Protein AF-A0A0B2ULB2-F1 (afdb_monomer)

Solvent-accessible surface area (backbone atoms only — not comparable to full-atom values): 6015 Å² total; per-residue (Å²): 127,67,67,62,58,52,54,52,52,54,50,54,52,51,53,51,50,53,55,51,51,49,50,53,50,50,52,48,52,49,52,54,48,57,48,65,44,52,46,51,48,54,54,64,40,74,77,48,30,70,49,34,67,40,60,46,99,72,29,48,68,45,18,31,53,88,64,47,75,55,52,75,71,57,41,56,52,53,51,53,52,39,54,54,42,40,56,50,26,51,53,49,51,47,51,51,54,50,52,50,52,56,50,56,52,59,64,73,76,112

Mean predicted aligned error: 11.73 Å

Sequence (110 aa):
MISFLFVLFIGARHLSYLKEKERKLKEKKEKEAAKRIPPWEMFKRGEEATRYSKYDDKGIPTHSADGEEISKKQRKKLEKLYETQQRNYEQVHFEIFFASRISASKISIK

Structure (mmCIF, N/CA/C/O backbone):
data_AF-A0A0B2ULB2-F1
#
_entry.id   AF-A0A0B2ULB2-F1
#
loop_
_atom_site.group_PDB
_atom_site.id
_atom_site.type_symbol
_atom_site.label_atom_id
_atom_site.label_alt_id
_atom_site.label_comp_id
_atom_site.label_asym_id
_atom_site.label_entity_id
_atom_site.label_seq_id
_atom_site.pdbx_PDB_ins_code
_atom_site.Cartn_x
_atom_site.Cartn_y
_atom_site.Cartn_z
_atom_site.occupancy
_atom_site.B_iso_or_equiv
_atom_site.auth_seq_id
_atom_site.auth_comp_id
_atom_site.auth_asym_id
_atom_site.auth_atom_id
_atom_site.pdbx_PDB_model_num
ATOM 1 N N . MET A 1 1 ? 38.027 -29.590 -26.059 1.00 57.94 1 MET A N 1
ATOM 2 C CA . MET A 1 1 ? 36.763 -29.869 -25.330 1.00 57.94 1 MET A CA 1
ATOM 3 C C . MET A 1 1 ? 36.326 -28.757 -24.362 1.00 57.94 1 MET A C 1
ATOM 5 O O . MET A 1 1 ? 35.182 -28.777 -23.935 1.00 57.94 1 MET A O 1
ATOM 9 N N . ILE A 1 2 ? 37.160 -27.748 -24.065 1.00 55.72 2 ILE A N 1
ATOM 10 C CA . ILE A 1 2 ? 36.829 -26.659 -23.117 1.00 55.72 2 ILE A CA 1
ATOM 11 C C . ILE A 1 2 ? 35.852 -25.615 -23.712 1.00 55.72 2 ILE A C 1
ATOM 13 O O . ILE A 1 2 ? 35.047 -25.037 -22.984 1.00 55.72 2 ILE A O 1
ATOM 17 N N . SER A 1 3 ? 35.835 -25.418 -25.038 1.00 60.19 3 SER A N 1
ATOM 18 C CA . SER A 1 3 ? 35.001 -24.386 -25.687 1.00 60.19 3 SER A CA 1
ATOM 19 C C . SER A 1 3 ? 33.490 -24.609 -25.563 1.00 60.19 3 SER A C 1
ATOM 21 O O . SER A 1 3 ? 32.742 -23.641 -25.469 1.00 60.19 3 SER A O 1
ATOM 23 N N . PHE A 1 4 ? 33.021 -25.860 -25.523 1.00 59.91 4 PHE A N 1
ATOM 24 C CA . PHE A 1 4 ? 31.584 -26.150 -25.431 1.00 59.91 4 PHE A CA 1
ATOM 25 C C . PHE A 1 4 ? 31.025 -25.807 -24.042 1.00 59.91 4 PHE A C 1
ATOM 27 O O . PHE A 1 4 ? 29.930 -25.263 -23.922 1.00 59.91 4 PHE A O 1
ATOM 34 N N . LEU A 1 5 ? 31.825 -26.037 -22.995 1.00 61.59 5 LEU A N 1
ATOM 35 C CA . LEU A 1 5 ? 31.479 -25.700 -21.615 1.00 61.59 5 LEU A CA 1
ATOM 36 C C . LEU A 1 5 ? 31.449 -24.177 -21.392 1.00 61.59 5 LEU A C 1
ATOM 38 O O . LEU A 1 5 ? 30.588 -23.677 -20.673 1.00 61.59 5 LEU A O 1
ATOM 42 N N . PHE A 1 6 ? 32.331 -23.428 -22.064 1.00 63.03 6 PHE A N 1
ATOM 43 C CA . PHE A 1 6 ? 32.358 -21.963 -22.010 1.00 63.03 6 PHE A CA 1
ATOM 44 C C . PHE A 1 6 ? 31.134 -21.325 -22.691 1.00 63.03 6 PHE A C 1
ATOM 46 O O . PHE A 1 6 ? 30.531 -20.403 -22.143 1.00 63.03 6 PHE A O 1
ATOM 53 N N . VAL A 1 7 ? 30.703 -21.858 -23.841 1.00 67.31 7 VAL A N 1
ATOM 54 C CA . VAL A 1 7 ? 29.486 -21.403 -24.541 1.00 67.31 7 VAL A CA 1
ATOM 55 C C . VAL A 1 7 ? 28.222 -21.722 -23.733 1.00 67.31 7 VAL A C 1
ATOM 57 O O . VAL A 1 7 ? 27.354 -20.860 -23.595 1.00 67.31 7 VAL A O 1
ATOM 60 N N . LEU A 1 8 ? 28.139 -22.912 -23.124 1.00 69.25 8 LEU A N 1
ATOM 61 C CA . LEU A 1 8 ? 27.056 -23.285 -22.202 1.00 69.25 8 LEU A CA 1
ATOM 62 C C . LEU A 1 8 ? 26.996 -22.366 -20.973 1.00 69.25 8 LEU A C 1
ATOM 64 O O . LEU A 1 8 ? 25.912 -21.952 -20.565 1.00 69.25 8 LEU A O 1
ATOM 68 N N . PHE A 1 9 ? 28.151 -21.995 -20.415 1.00 69.56 9 PHE A N 1
ATOM 69 C CA . PHE A 1 9 ? 28.237 -21.092 -19.268 1.00 69.56 9 PHE A CA 1
ATOM 70 C C . PHE A 1 9 ? 27.818 -19.652 -19.613 1.00 69.56 9 PHE A C 1
ATOM 72 O O . PHE A 1 9 ? 27.051 -19.032 -18.870 1.00 69.56 9 PHE A O 1
ATOM 79 N N . ILE A 1 10 ? 28.243 -19.128 -20.769 1.00 74.06 10 ILE A N 1
ATOM 80 C CA . ILE A 1 10 ? 27.797 -17.817 -21.272 1.00 74.06 10 ILE A CA 1
ATOM 81 C C . 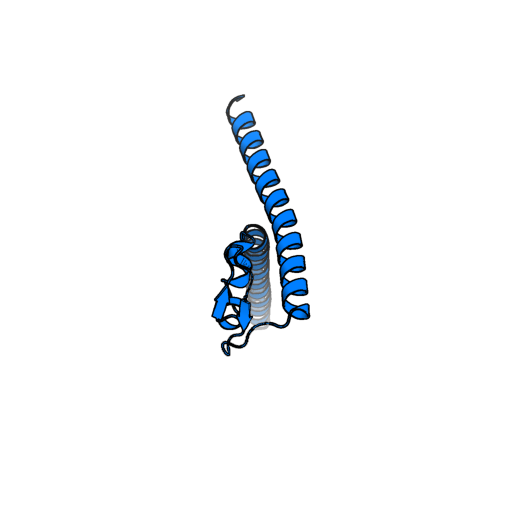ILE A 1 10 ? 26.286 -17.826 -21.540 1.00 74.06 10 ILE A C 1
ATOM 83 O O . ILE A 1 10 ? 25.583 -16.902 -21.124 1.00 74.06 10 ILE A O 1
ATOM 87 N N . GLY A 1 11 ? 25.774 -18.882 -22.178 1.00 70.81 11 GLY A N 1
ATOM 88 C CA . GLY A 1 11 ? 24.346 -19.058 -22.441 1.00 70.81 11 GLY A CA 1
ATOM 89 C C . GLY A 1 11 ? 23.512 -19.104 -21.158 1.00 70.81 11 GLY A C 1
ATOM 90 O O . GLY A 1 11 ? 22.521 -18.385 -21.045 1.00 70.81 11 GLY A O 1
ATOM 91 N N . ALA A 1 12 ? 23.949 -19.859 -20.146 1.00 75.69 12 ALA A N 1
ATOM 92 C CA . ALA A 1 12 ? 23.275 -19.954 -18.848 1.00 75.69 12 ALA A CA 1
ATOM 93 C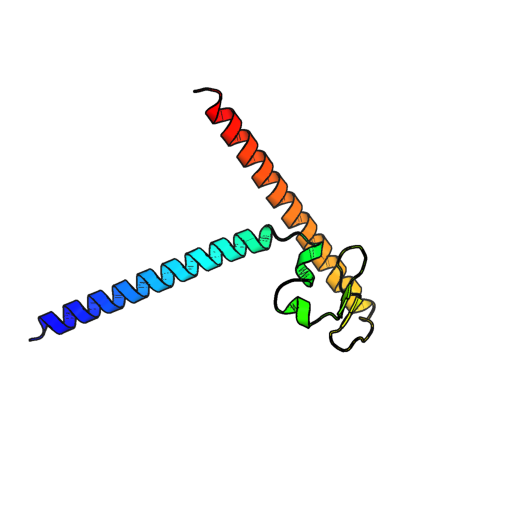 C . ALA A 1 12 ? 23.267 -18.616 -18.081 1.00 75.69 12 ALA A C 1
ATOM 95 O O . ALA A 1 12 ? 22.257 -18.242 -17.470 1.00 75.69 12 ALA A O 1
ATOM 96 N N . ARG A 1 13 ? 24.360 -17.844 -18.160 1.00 74.31 13 ARG A N 1
ATOM 97 C CA . ARG A 1 13 ? 24.441 -16.492 -17.586 1.00 74.31 13 ARG A CA 1
ATOM 98 C C . ARG A 1 13 ? 23.499 -15.516 -18.299 1.00 74.31 13 ARG A C 1
ATOM 100 O O . ARG A 1 13 ? 22.832 -14.723 -17.636 1.00 74.31 13 ARG A O 1
ATOM 107 N N . HIS A 1 14 ? 23.404 -15.585 -19.627 1.00 72.88 14 HIS A N 1
ATOM 108 C CA . HIS A 1 14 ? 22.494 -14.741 -20.405 1.00 72.88 14 HIS A CA 1
ATOM 109 C C . HIS A 1 14 ? 21.020 -15.081 -20.138 1.00 72.88 14 HIS A C 1
ATOM 111 O O . HIS A 1 14 ? 20.200 -14.183 -19.950 1.00 72.88 14 HIS A O 1
ATOM 117 N N . LEU A 1 15 ? 20.693 -16.371 -20.019 1.00 76.38 15 LEU A N 1
ATOM 118 C CA . LEU A 1 15 ? 19.346 -16.831 -19.675 1.00 76.38 15 LEU A CA 1
ATOM 119 C C . LEU A 1 15 ? 18.913 -16.329 -18.287 1.00 76.38 15 LEU A C 1
ATOM 121 O O . LEU A 1 15 ? 17.788 -15.862 -18.107 1.00 76.38 15 LEU A O 1
ATOM 125 N N . SER A 1 16 ? 19.835 -16.353 -17.322 1.00 77.50 16 SER A N 1
ATOM 126 C CA . SER A 1 16 ? 19.619 -15.809 -15.975 1.00 77.50 16 SER A CA 1
ATOM 127 C C . SER A 1 16 ? 19.377 -14.295 -16.006 1.00 77.50 16 SER A C 1
ATOM 129 O O . SER A 1 16 ? 18.446 -13.803 -15.368 1.00 77.50 16 SER A O 1
ATOM 131 N N . TYR A 1 17 ? 20.148 -13.562 -16.815 1.00 77.88 17 TYR A N 1
ATOM 132 C CA . TYR A 1 17 ? 20.002 -12.116 -16.994 1.00 77.88 17 TYR A CA 1
ATOM 133 C C . TYR A 1 17 ? 18.644 -11.721 -17.599 1.00 77.88 17 TYR A C 1
ATOM 135 O O . TYR A 1 17 ? 17.992 -10.798 -17.105 1.00 77.88 17 TYR A O 1
ATOM 143 N N . LEU A 1 18 ? 18.180 -12.431 -18.633 1.00 80.38 18 LEU A N 1
ATOM 144 C CA . LEU A 1 18 ? 16.871 -12.181 -19.249 1.00 80.38 18 LEU A CA 1
ATOM 145 C C . LEU A 1 18 ? 15.724 -12.459 -18.269 1.00 80.38 18 LEU A C 1
ATOM 147 O O . LEU A 1 18 ? 14.834 -11.622 -18.112 1.00 80.38 18 LEU A O 1
ATOM 151 N N . LYS A 1 19 ? 15.796 -13.576 -17.535 1.00 77.69 19 LYS A N 1
ATOM 152 C CA . LYS A 1 19 ? 14.798 -13.958 -16.526 1.00 77.69 19 LYS A CA 1
ATOM 153 C C . LYS A 1 19 ? 14.704 -12.933 -15.395 1.00 77.69 19 LYS A C 1
ATOM 155 O O . LYS A 1 19 ? 13.613 -12.602 -14.932 1.00 77.69 19 LYS A O 1
ATOM 160 N N . GLU A 1 20 ? 15.834 -12.386 -14.959 1.00 76.94 20 GLU A N 1
ATOM 161 C CA . GLU A 1 20 ? 15.857 -11.346 -13.932 1.00 76.94 20 GLU A CA 1
ATOM 162 C C . GLU A 1 20 ? 15.328 -9.999 -14.451 1.00 76.94 20 GLU A C 1
ATOM 164 O O . GLU A 1 20 ? 14.615 -9.289 -13.737 1.00 76.94 20 GLU A O 1
ATOM 169 N N . LYS A 1 21 ? 15.606 -9.662 -15.715 1.00 76.75 21 LYS A N 1
ATOM 170 C CA . LYS A 1 21 ? 15.079 -8.459 -16.369 1.00 76.75 21 LYS A CA 1
ATOM 171 C C . LYS A 1 21 ? 13.558 -8.522 -16.533 1.00 76.75 21 LYS A C 1
ATOM 173 O O . LYS A 1 21 ? 12.886 -7.539 -16.230 1.00 76.75 21 LYS A O 1
ATOM 178 N N . GLU A 1 22 ? 13.008 -9.668 -16.933 1.00 71.50 22 GLU A N 1
ATOM 179 C CA . GLU A 1 22 ? 11.556 -9.885 -16.996 1.00 71.50 22 GLU A CA 1
ATOM 180 C C . GLU A 1 22 ? 10.899 -9.793 -15.621 1.00 71.50 22 GLU A C 1
ATOM 182 O O . GLU A 1 22 ? 9.872 -9.129 -15.479 1.00 71.50 22 GLU A O 1
ATOM 187 N N . ARG A 1 23 ? 11.507 -10.387 -14.585 1.00 67.69 23 ARG A N 1
ATOM 188 C CA . ARG A 1 23 ? 11.024 -10.244 -13.204 1.00 67.69 23 ARG A CA 1
ATOM 189 C C . ARG A 1 23 ? 10.960 -8.781 -12.784 1.00 67.69 23 ARG A C 1
ATOM 191 O O . ARG A 1 23 ? 9.909 -8.342 -12.335 1.00 67.69 23 ARG A O 1
ATOM 198 N N . LYS A 1 24 ? 12.030 -8.013 -13.009 1.00 67.19 24 LYS A N 1
ATOM 199 C CA . LYS A 1 24 ? 12.068 -6.573 -12.701 1.00 67.19 24 LYS A CA 1
ATOM 200 C C . LYS A 1 24 ? 11.035 -5.784 -13.506 1.00 67.19 24 LYS A C 1
ATOM 202 O O . LYS A 1 24 ? 10.470 -4.824 -12.990 1.00 67.19 24 LYS A O 1
ATOM 207 N N . LEU A 1 25 ? 10.776 -6.164 -14.758 1.00 65.56 25 LEU A N 1
ATOM 208 C CA . LEU A 1 25 ? 9.777 -5.500 -15.593 1.00 65.56 25 LEU A CA 1
ATOM 209 C C . LEU A 1 25 ? 8.349 -5.776 -15.104 1.00 65.56 25 LEU A C 1
ATOM 211 O O . LEU A 1 25 ? 7.549 -4.847 -15.032 1.00 65.56 25 LEU A O 1
ATOM 215 N N . LYS A 1 26 ? 8.035 -7.025 -14.736 1.00 60.25 26 LYS A N 1
ATOM 216 C CA . LYS A 1 26 ? 6.743 -7.376 -14.131 1.00 60.25 26 LYS A CA 1
ATOM 217 C C . LYS A 1 26 ? 6.558 -6.692 -12.790 1.00 60.25 26 LYS A C 1
ATOM 219 O O . LYS A 1 26 ? 5.530 -6.077 -12.582 1.00 60.25 26 LYS A O 1
ATOM 224 N N . GLU A 1 27 ? 7.581 -6.687 -11.945 1.00 60.72 27 GLU A N 1
ATOM 225 C CA . GLU A 1 27 ? 7.516 -6.055 -10.629 1.00 60.72 27 GLU A CA 1
ATOM 226 C C . GLU A 1 27 ? 7.327 -4.531 -10.737 1.00 60.72 27 GLU A C 1
ATOM 228 O O . GLU A 1 27 ? 6.610 -3.931 -9.945 1.00 60.72 27 GLU A O 1
ATOM 233 N N . LYS A 1 28 ? 7.917 -3.882 -11.752 1.00 60.69 28 LYS A N 1
ATOM 234 C CA . LYS A 1 28 ? 7.644 -2.468 -12.061 1.00 60.69 28 LYS A CA 1
ATOM 235 C C . LYS A 1 28 ? 6.204 -2.253 -12.522 1.00 60.69 28 LYS A C 1
ATOM 237 O O . LYS A 1 28 ? 5.546 -1.358 -12.005 1.00 60.69 28 LYS A O 1
ATOM 242 N N . LYS A 1 29 ? 5.701 -3.094 -13.429 1.00 56.03 29 LYS A N 1
ATOM 243 C CA . LYS A 1 29 ? 4.307 -3.035 -13.898 1.00 56.03 29 LYS A CA 1
ATOM 244 C C . LYS A 1 29 ? 3.310 -3.322 -12.777 1.00 56.03 29 LYS A C 1
ATOM 246 O O . LYS A 1 29 ? 2.275 -2.678 -12.718 1.00 56.03 29 LYS A O 1
ATOM 251 N N . GLU A 1 30 ? 3.633 -4.231 -11.868 1.00 57.44 30 GLU A N 1
ATOM 252 C CA . GLU A 1 30 ? 2.845 -4.546 -10.677 1.00 57.44 30 GLU A CA 1
ATOM 253 C C . GLU A 1 30 ? 2.892 -3.400 -9.667 1.00 57.44 30 GLU A C 1
ATOM 255 O O . GLU A 1 30 ? 1.858 -3.053 -9.116 1.00 57.44 30 GLU A O 1
ATOM 260 N N . LYS A 1 31 ? 4.040 -2.738 -9.474 1.00 56.94 31 LYS A N 1
ATOM 261 C CA . LYS A 1 31 ? 4.151 -1.533 -8.630 1.00 56.94 31 LYS A CA 1
ATOM 262 C C . LYS A 1 31 ? 3.394 -0.343 -9.218 1.00 56.94 31 LYS A C 1
ATOM 264 O O . LYS A 1 31 ? 2.791 0.427 -8.477 1.00 56.94 31 LYS A O 1
ATOM 269 N N . GLU A 1 32 ? 3.407 -0.182 -10.536 1.00 57.59 32 GLU A N 1
ATOM 270 C CA . GLU A 1 32 ? 2.628 0.842 -11.237 1.00 57.59 32 GLU A CA 1
ATOM 271 C C . GLU A 1 32 ? 1.129 0.518 -11.225 1.00 57.59 32 GLU A C 1
ATOM 273 O O . GLU A 1 32 ? 0.314 1.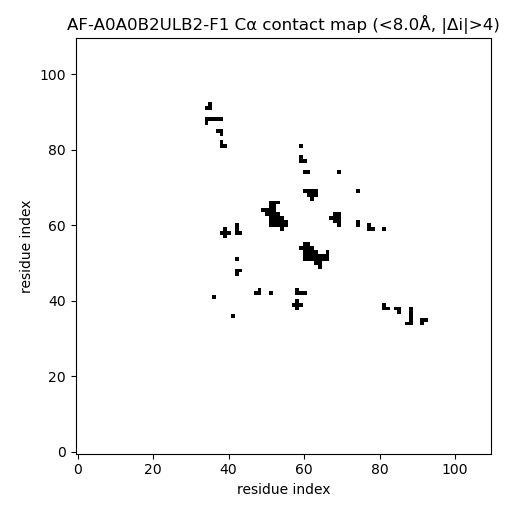410 -10.998 1.00 57.59 32 GLU A O 1
ATOM 278 N N . ALA A 1 33 ? 0.759 -0.755 -11.382 1.00 56.62 33 ALA A N 1
ATOM 279 C CA . ALA A 1 33 ? -0.614 -1.221 -11.231 1.00 56.62 33 ALA A CA 1
ATOM 280 C C . ALA A 1 33 ? -1.100 -1.060 -9.787 1.00 56.62 33 ALA A C 1
ATOM 282 O O . ALA A 1 33 ? -2.209 -0.584 -9.593 1.00 56.62 33 ALA A O 1
ATOM 283 N N . ALA A 1 34 ? -0.260 -1.350 -8.788 1.00 56.69 34 ALA A N 1
ATOM 284 C CA . ALA A 1 34 ? -0.564 -1.191 -7.366 1.00 56.69 34 ALA A CA 1
ATOM 285 C C . ALA A 1 34 ? -0.867 0.267 -6.996 1.00 56.69 34 ALA A C 1
ATOM 287 O O . ALA A 1 34 ? -1.772 0.537 -6.213 1.00 56.69 34 ALA A O 1
ATOM 288 N N . LYS A 1 35 ? -0.167 1.227 -7.612 1.00 59.34 35 LYS A N 1
ATOM 289 C CA . LYS A 1 35 ? -0.445 2.665 -7.447 1.00 59.34 35 LYS A CA 1
ATOM 290 C C . LYS A 1 35 ? -1.724 3.126 -8.151 1.00 59.34 35 LYS A C 1
ATOM 292 O O . LYS A 1 35 ? -2.261 4.170 -7.802 1.00 59.34 35 LYS A O 1
ATOM 297 N N . ARG A 1 36 ? -2.212 2.355 -9.125 1.00 63.94 36 ARG A N 1
ATOM 298 C CA . ARG A 1 36 ? -3.509 2.549 -9.791 1.00 63.94 36 ARG A CA 1
ATOM 299 C C . ARG A 1 36 ? -4.641 1.776 -9.114 1.00 63.94 36 ARG A C 1
ATOM 301 O O . ARG A 1 36 ? -5.758 1.800 -9.624 1.00 63.94 36 ARG A O 1
ATOM 308 N N . ILE A 1 37 ? -4.385 1.067 -8.013 1.00 67.75 37 ILE A N 1
ATOM 309 C CA . ILE A 1 37 ? -5.461 0.405 -7.279 1.00 67.75 37 ILE A CA 1
ATOM 310 C C . ILE A 1 37 ? -6.201 1.481 -6.489 1.00 67.75 37 ILE A C 1
ATOM 312 O O . ILE A 1 37 ? -5.569 2.207 -5.711 1.00 67.75 37 ILE A O 1
ATOM 316 N N . PRO A 1 38 ? -7.522 1.598 -6.681 1.00 74.81 38 PRO A N 1
ATOM 317 C CA . PRO A 1 38 ? -8.292 2.565 -5.939 1.00 74.81 38 PRO A CA 1
ATOM 318 C C . PRO A 1 38 ? -8.301 2.209 -4.445 1.00 74.81 38 PRO A C 1
ATOM 320 O O . PRO A 1 38 ? -8.310 1.027 -4.080 1.00 74.81 38 PRO A O 1
ATOM 323 N N . PRO A 1 39 ? -8.322 3.211 -3.553 1.00 76.69 39 PRO A N 1
ATOM 324 C CA . PRO A 1 39 ? -8.162 2.994 -2.116 1.00 76.69 39 PRO A CA 1
ATOM 325 C C . PRO A 1 39 ? -9.258 2.087 -1.519 1.00 76.69 39 PRO A C 1
ATOM 327 O O . PRO A 1 39 ? -8.984 1.350 -0.574 1.00 76.69 39 PRO A O 1
ATOM 330 N N . TRP A 1 40 ? -10.463 2.048 -2.107 1.00 77.50 40 TRP A N 1
ATOM 331 C CA . TRP A 1 40 ? -11.573 1.173 -1.683 1.00 77.50 40 TRP A CA 1
ATOM 332 C C . TRP A 1 40 ? -11.419 -0.304 -2.082 1.00 77.50 40 TRP A C 1
ATOM 334 O O . TRP A 1 40 ? -12.114 -1.162 -1.533 1.00 77.50 40 TRP A O 1
ATOM 344 N N . GLU A 1 41 ? -10.533 -0.623 -3.031 1.00 75.50 41 GLU A N 1
ATOM 345 C CA . GLU A 1 41 ? -10.191 -2.005 -3.399 1.00 75.50 41 GLU A CA 1
ATOM 346 C C . GLU A 1 41 ? -8.884 -2.482 -2.763 1.00 75.50 41 GLU A C 1
ATOM 348 O O . GLU A 1 41 ? -8.634 -3.686 -2.761 1.00 75.50 41 GLU A O 1
ATOM 353 N N . MET A 1 42 ? -8.066 -1.575 -2.213 1.00 79.38 42 MET A N 1
ATOM 354 C CA . MET A 1 42 ? -6.750 -1.905 -1.653 1.00 79.38 42 MET A CA 1
ATOM 355 C C . MET A 1 42 ? -6.841 -3.041 -0.626 1.00 79.38 42 MET A C 1
ATOM 357 O O . MET A 1 42 ? -6.147 -4.039 -0.767 1.00 79.38 42 MET A O 1
ATOM 361 N N . PHE A 1 43 ? -7.765 -2.938 0.333 1.00 79.12 43 PHE A N 1
ATOM 362 C CA . PHE A 1 43 ? -7.952 -3.946 1.385 1.00 79.12 43 PHE A CA 1
ATOM 363 C C . PHE A 1 43 ? -8.792 -5.160 0.958 1.00 79.12 43 PHE A C 1
ATOM 365 O O . PHE A 1 43 ? -8.960 -6.097 1.738 1.00 79.12 43 PHE A O 1
ATOM 372 N N . LYS A 1 44 ? -9.356 -5.134 -0.257 1.00 74.50 44 LYS A N 1
ATOM 373 C CA . LYS A 1 44 ? -10.200 -6.200 -0.824 1.00 74.50 44 LYS A CA 1
ATOM 374 C C . LYS A 1 44 ? -9.445 -7.078 -1.827 1.00 74.50 44 LYS A C 1
ATOM 376 O O . LYS A 1 44 ? -10.026 -8.012 -2.372 1.00 74.50 44 LYS A O 1
ATOM 381 N N . ARG A 1 45 ? -8.168 -6.787 -2.102 1.00 69.38 45 ARG A N 1
ATOM 382 C CA . ARG A 1 45 ? -7.318 -7.553 -3.024 1.00 69.38 45 ARG A CA 1
ATOM 383 C C . ARG A 1 45 ? -6.116 -8.167 -2.310 1.00 69.38 45 ARG A C 1
ATOM 385 O O . ARG A 1 45 ? -5.658 -7.677 -1.285 1.00 69.38 45 ARG A O 1
ATOM 392 N N . GLY A 1 46 ? -5.576 -9.230 -2.906 1.00 69.12 46 GLY A N 1
ATOM 393 C CA . GLY A 1 46 ? -4.359 -9.893 -2.435 1.00 69.12 46 GLY A CA 1
ATOM 394 C C . GLY A 1 46 ? -4.541 -10.613 -1.100 1.00 69.12 46 GLY A C 1
ATOM 395 O O . GLY A 1 46 ? -5.640 -11.033 -0.750 1.00 69.12 46 GLY A O 1
ATOM 396 N N . GLU A 1 47 ? -3.449 -10.754 -0.352 1.00 63.59 47 GLU A N 1
ATOM 397 C CA . GLU A 1 47 ? -3.440 -11.453 0.939 1.00 63.59 47 GLU A CA 1
ATOM 398 C C . GLU A 1 47 ? -4.247 -10.724 2.023 1.00 63.59 47 GLU A C 1
ATOM 400 O O . GLU A 1 47 ? -4.707 -11.353 2.971 1.00 63.59 47 GLU A O 1
ATOM 405 N N . GLU A 1 48 ? -4.467 -9.413 1.889 1.00 65.06 48 GLU A N 1
ATOM 406 C CA . GLU A 1 48 ? -5.271 -8.629 2.834 1.00 65.06 48 GLU A CA 1
ATOM 407 C C . GLU A 1 48 ? -6.770 -8.931 2.722 1.00 65.06 48 GLU A C 1
ATOM 409 O O . GLU A 1 48 ? -7.469 -8.867 3.730 1.00 65.06 48 GLU A O 1
ATOM 414 N N . ALA A 1 49 ? -7.249 -9.361 1.550 1.00 67.44 49 ALA A N 1
ATOM 415 C CA . ALA A 1 49 ? -8.635 -9.792 1.363 1.00 67.44 49 ALA A CA 1
ATOM 416 C C . ALA A 1 49 ? -8.992 -10.999 2.244 1.00 67.44 49 ALA A C 1
ATOM 418 O O . ALA A 1 49 ? -10.101 -11.101 2.753 1.00 67.44 49 ALA A O 1
ATOM 419 N N . THR A 1 50 ? -8.033 -11.897 2.472 1.00 73.56 50 THR A N 1
ATOM 420 C CA . THR A 1 50 ? -8.206 -13.063 3.350 1.00 73.56 50 THR A CA 1
ATOM 421 C C . THR A 1 50 ? -8.109 -12.685 4.831 1.00 73.56 50 THR A C 1
ATOM 423 O O . THR A 1 50 ? -8.511 -13.455 5.698 1.00 73.56 50 THR A O 1
ATOM 426 N N . ARG A 1 51 ? -7.562 -11.503 5.147 1.00 75.69 51 ARG A N 1
ATOM 427 C CA . ARG A 1 51 ? -7.336 -11.034 6.523 1.00 75.69 51 ARG A CA 1
ATOM 428 C C . ARG A 1 51 ? -8.521 -10.284 7.115 1.00 75.69 51 ARG A C 1
ATOM 430 O O . ARG A 1 51 ? -8.511 -10.028 8.318 1.00 75.69 51 ARG A O 1
ATOM 437 N N . TYR A 1 52 ? -9.506 -9.920 6.302 1.00 82.06 52 TYR A N 1
ATOM 438 C CA . TYR A 1 52 ? -10.634 -9.098 6.715 1.00 82.06 52 TYR A CA 1
ATOM 439 C C . TYR A 1 52 ? -11.935 -9.657 6.147 1.00 82.06 52 TYR A C 1
ATOM 441 O O . TYR A 1 52 ? -12.026 -9.962 4.965 1.00 82.06 52 TYR A O 1
ATOM 449 N N . SER A 1 53 ? -12.949 -9.792 6.999 1.00 82.31 53 SER A N 1
ATOM 450 C CA . SER A 1 53 ? -14.223 -10.417 6.618 1.00 82.31 53 SER A CA 1
ATOM 451 C C . SER A 1 53 ? -15.280 -9.390 6.202 1.00 82.31 53 SER A C 1
ATOM 453 O O . SER A 1 53 ? -16.063 -9.615 5.280 1.00 82.31 53 SER A O 1
ATOM 455 N N . LYS A 1 54 ? -15.293 -8.220 6.853 1.00 83.62 54 LYS A N 1
ATOM 456 C CA . LYS A 1 54 ? -16.263 -7.149 6.581 1.00 83.62 54 LYS A CA 1
ATOM 457 C C . LYS A 1 54 ? -15.573 -5.813 6.373 1.00 83.62 54 LYS A C 1
ATOM 459 O O . LYS A 1 54 ? -14.547 -5.522 6.990 1.00 83.62 54 LYS A O 1
ATOM 464 N N . TYR A 1 55 ? -16.198 -4.989 5.541 1.00 85.81 55 TYR A N 1
ATOM 465 C CA . TYR A 1 55 ? -15.716 -3.675 5.140 1.00 85.81 55 TYR A CA 1
ATOM 466 C C . TYR A 1 55 ? -16.825 -2.637 5.301 1.00 85.81 55 TYR A C 1
ATOM 468 O O . TYR A 1 55 ? -18.003 -2.968 5.200 1.00 85.81 55 TYR A O 1
ATOM 476 N N . ASP A 1 56 ? -16.426 -1.397 5.556 1.00 85.31 56 ASP A N 1
ATOM 477 C CA . ASP A 1 56 ? -17.302 -0.225 5.610 1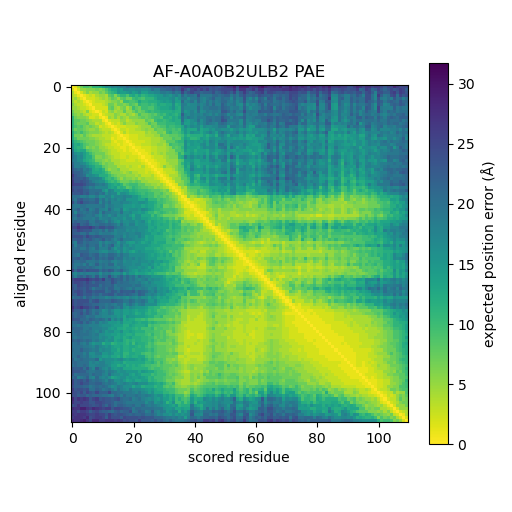.00 85.31 56 ASP A CA 1
ATOM 478 C C . ASP A 1 56 ? -17.628 0.301 4.195 1.00 85.31 56 ASP A C 1
ATOM 480 O O . ASP A 1 56 ? -17.012 -0.131 3.214 1.00 85.31 56 ASP A O 1
ATOM 484 N N . ASP A 1 57 ? -18.505 1.303 4.084 1.00 81.69 57 ASP A N 1
ATOM 485 C CA . ASP A 1 57 ? -18.887 1.944 2.809 1.00 81.69 57 ASP A CA 1
ATOM 486 C C . ASP A 1 57 ? -17.681 2.524 2.050 1.00 81.69 57 ASP A C 1
ATOM 488 O O . ASP A 1 57 ? -17.639 2.570 0.821 1.00 81.69 57 ASP A O 1
ATOM 492 N N . LYS A 1 58 ? -16.643 2.922 2.793 1.00 76.31 58 LYS A N 1
ATOM 493 C CA . LYS A 1 58 ? -15.375 3.434 2.251 1.00 76.31 58 LYS A CA 1
ATOM 494 C C . LYS A 1 58 ? -14.393 2.329 1.837 1.00 76.31 58 LYS A C 1
ATOM 496 O O . LYS A 1 58 ? -13.315 2.627 1.341 1.00 76.31 58 LYS A O 1
ATOM 501 N N . GLY A 1 59 ? -14.723 1.055 2.061 1.00 78.12 59 GLY A N 1
ATOM 502 C CA . GLY A 1 59 ? -13.836 -0.085 1.803 1.00 78.12 59 GLY A CA 1
ATOM 503 C C . GLY A 1 59 ? -12.776 -0.328 2.885 1.00 78.12 59 GLY A C 1
ATOM 504 O O . GLY A 1 59 ? -11.838 -1.087 2.655 1.00 78.12 59 GLY A O 1
ATOM 505 N N . ILE A 1 60 ? -12.913 0.291 4.063 1.00 83.50 60 ILE A N 1
ATOM 506 C CA . ILE A 1 60 ? -12.008 0.095 5.206 1.00 83.50 60 ILE A CA 1
ATOM 507 C C . ILE A 1 60 ? -12.445 -1.157 5.984 1.00 83.50 60 ILE A C 1
ATOM 509 O O . ILE A 1 60 ? -13.638 -1.285 6.266 1.00 83.50 60 ILE A O 1
ATOM 513 N N . PRO A 1 61 ? -11.529 -2.070 6.358 1.00 85.19 61 PRO A N 1
ATOM 514 C CA . PRO A 1 61 ? -11.871 -3.244 7.152 1.00 85.19 61 PRO A CA 1
ATOM 515 C C . PRO A 1 61 ? -12.517 -2.882 8.490 1.00 85.19 61 PRO A C 1
ATOM 517 O O . PRO A 1 61 ? -11.994 -2.050 9.234 1.00 85.19 61 PRO A O 1
ATOM 520 N N . THR A 1 62 ? -13.631 -3.537 8.810 1.00 85.50 62 THR A N 1
ATOM 521 C CA . THR A 1 62 ? -14.322 -3.409 10.103 1.00 85.50 62 THR A CA 1
ATOM 522 C C . THR A 1 62 ? -14.184 -4.664 10.952 1.00 85.50 62 THR A C 1
ATOM 524 O O . THR A 1 62 ? -14.103 -4.554 12.173 1.00 85.50 62 THR A O 1
ATOM 527 N N . HIS A 1 63 ? -14.116 -5.839 10.322 1.00 86.88 63 HIS A N 1
ATOM 528 C CA . HIS A 1 63 ? -13.948 -7.118 11.011 1.00 86.88 63 HIS A CA 1
ATOM 529 C C . HIS A 1 63 ? -12.695 -7.837 10.507 1.00 86.88 63 HIS A C 1
ATOM 531 O O . HIS A 1 63 ? -12.399 -7.819 9.308 1.00 86.88 63 HIS A O 1
ATOM 537 N N . SER A 1 64 ? -11.972 -8.475 11.425 1.00 83.06 64 SER A N 1
ATOM 538 C CA . SER A 1 64 ? -10.839 -9.356 11.114 1.00 83.06 64 SER A CA 1
ATOM 539 C C . SER A 1 64 ? -11.303 -10.626 10.380 1.00 83.06 64 SER A C 1
ATOM 541 O O . SER A 1 64 ? -12.505 -10.863 10.239 1.00 83.06 64 SER A O 1
ATOM 543 N N . ALA A 1 65 ? -10.363 -11.452 9.914 1.00 80.31 65 ALA A N 1
ATOM 544 C CA . ALA A 1 65 ? -10.629 -12.754 9.292 1.00 80.31 65 ALA A CA 1
ATOM 545 C C . ALA A 1 65 ? -11.504 -13.654 10.179 1.00 80.31 65 ALA A C 1
ATOM 547 O O . ALA A 1 65 ? -12.395 -14.335 9.682 1.00 80.31 65 ALA A O 1
ATOM 548 N N . ASP A 1 66 ? -11.296 -13.578 11.493 1.00 77.25 66 ASP A N 1
ATOM 549 C CA . ASP A 1 66 ? -12.021 -14.342 12.512 1.00 77.25 66 ASP A CA 1
ATOM 550 C C . ASP A 1 66 ? -13.438 -13.806 12.791 1.00 77.25 66 ASP A C 1
ATOM 552 O O . ASP A 1 66 ? -14.177 -14.378 13.584 1.00 77.25 66 ASP A O 1
ATOM 556 N N . GLY A 1 67 ? -13.834 -12.694 12.160 1.00 77.00 67 GLY A N 1
ATOM 557 C CA . GLY A 1 67 ? -15.122 -12.042 12.409 1.00 77.00 67 GLY A CA 1
ATOM 558 C C . GLY A 1 67 ? -15.151 -11.155 13.659 1.00 77.00 67 GLY A C 1
ATOM 559 O O . GLY A 1 67 ? -16.199 -10.605 13.976 1.00 77.00 67 GLY A O 1
ATOM 560 N N . GLU A 1 68 ? -14.016 -10.965 14.332 1.00 81.50 68 GLU A N 1
ATOM 561 C CA . GLU A 1 68 ? -13.864 -10.045 15.466 1.00 81.50 68 GLU A CA 1
ATOM 562 C C . GLU A 1 68 ? -13.858 -8.576 15.013 1.00 81.50 68 GLU A C 1
ATOM 564 O O . GLU A 1 68 ? -13.233 -8.229 14.001 1.00 81.50 68 GLU A O 1
ATOM 569 N N . GLU A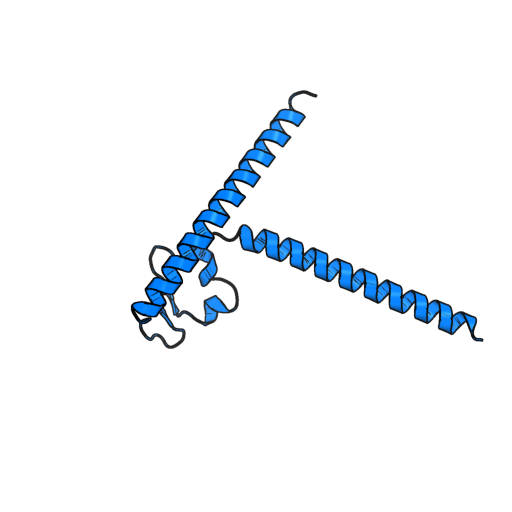 1 69 ? -14.514 -7.694 15.776 1.00 83.88 69 GLU A N 1
ATOM 570 C CA . GLU A 1 69 ? -14.514 -6.254 15.500 1.00 83.88 69 GLU A CA 1
ATOM 571 C C . GLU A 1 69 ? -13.111 -5.667 15.723 1.00 83.88 69 GLU A C 1
ATOM 573 O O . GLU A 1 69 ? -12.477 -5.841 16.766 1.00 83.88 69 GLU A O 1
ATOM 578 N N . ILE A 1 70 ? -12.604 -4.942 14.726 1.00 85.00 70 ILE A N 1
ATOM 579 C CA . ILE A 1 70 ? -11.272 -4.343 14.799 1.00 85.00 70 ILE A CA 1
ATOM 580 C C . ILE A 1 70 ? -11.249 -3.253 15.878 1.00 85.00 70 ILE A C 1
ATOM 582 O O . ILE A 1 70 ? -12.079 -2.343 15.894 1.00 85.00 70 ILE A O 1
ATOM 586 N N . SER A 1 71 ? -10.232 -3.282 16.748 1.00 87.31 71 SER A N 1
ATOM 587 C CA . SER A 1 71 ? -10.105 -2.286 17.817 1.00 87.31 71 SER A CA 1
ATOM 588 C C . SER A 1 71 ? -10.047 -0.851 17.271 1.00 87.31 71 SER A C 1
ATOM 590 O O . SER A 1 71 ? -9.430 -0.576 16.236 1.00 87.31 71 SER A O 1
ATOM 592 N N . LYS A 1 72 ? -10.599 0.115 18.021 1.00 85.56 72 LYS A N 1
ATOM 593 C CA . LYS A 1 72 ? -10.609 1.547 17.645 1.00 85.56 72 LYS A CA 1
ATOM 594 C C . LYS A 1 72 ? -9.218 2.081 17.258 1.00 85.56 72 LYS A C 1
ATOM 596 O O . LYS A 1 72 ? -9.091 2.902 16.352 1.00 85.56 72 LYS A O 1
ATOM 601 N N . LYS A 1 73 ? -8.155 1.589 17.911 1.00 87.50 73 LYS A N 1
ATOM 602 C CA . LYS A 1 73 ? -6.758 1.955 17.614 1.00 87.50 73 LYS A CA 1
ATOM 603 C C . LYS A 1 73 ? -6.295 1.421 16.255 1.00 87.50 73 LYS A C 1
ATOM 605 O O . LYS A 1 73 ? -5.629 2.144 15.514 1.00 87.50 73 LYS A O 1
ATOM 610 N N . GLN A 1 74 ? -6.634 0.175 15.926 1.00 85.31 74 GLN A N 1
ATOM 611 C CA . GLN A 1 74 ? -6.301 -0.434 14.636 1.00 85.31 74 GLN A CA 1
ATOM 612 C C . GLN A 1 74 ? -7.115 0.185 13.500 1.00 85.31 74 GLN A C 1
ATOM 614 O O . GLN A 1 74 ? -6.534 0.521 12.471 1.00 85.31 74 GLN A O 1
ATOM 619 N N . ARG A 1 75 ? -8.411 0.443 13.713 1.00 87.06 75 ARG A N 1
ATOM 620 C CA . ARG A 1 75 ? -9.266 1.123 12.730 1.00 87.06 75 ARG A CA 1
ATOM 621 C C . ARG A 1 75 ? -8.702 2.488 12.338 1.00 87.06 75 ARG A C 1
ATOM 623 O O . ARG A 1 75 ? -8.514 2.758 11.158 1.00 87.06 75 ARG A O 1
ATOM 630 N N . LYS A 1 76 ? -8.281 3.294 13.318 1.00 87.56 76 LYS A N 1
ATOM 631 C CA . LYS A 1 76 ? -7.637 4.594 13.064 1.00 87.56 76 LYS A CA 1
ATOM 632 C C . LYS A 1 76 ? -6.317 4.476 12.284 1.00 87.56 76 LYS A C 1
ATOM 634 O O . LYS A 1 76 ? -5.947 5.386 11.545 1.00 87.56 76 LYS A O 1
ATOM 639 N N . LYS A 1 77 ? -5.578 3.370 12.440 1.00 88.56 77 LYS A N 1
ATOM 640 C CA . LYS A 1 77 ? -4.369 3.096 11.644 1.00 88.56 77 LYS A CA 1
ATOM 641 C C . LYS A 1 77 ? -4.727 2.765 10.192 1.00 88.56 77 LYS A C 1
ATOM 643 O O . LYS A 1 77 ? -4.066 3.272 9.291 1.00 88.56 77 LYS A O 1
ATOM 648 N N . LEU A 1 78 ? -5.770 1.963 9.977 1.00 86.75 78 LEU A N 1
ATOM 649 C CA . LEU A 1 78 ? -6.278 1.617 8.646 1.00 86.75 78 LEU A CA 1
ATOM 650 C C . LEU A 1 78 ? -6.831 2.844 7.912 1.00 86.75 78 LEU A C 1
ATOM 652 O O . LEU A 1 78 ? -6.521 3.034 6.743 1.00 86.75 78 LEU A O 1
ATOM 656 N N . GLU A 1 79 ? -7.546 3.727 8.609 1.00 88.50 79 GLU A N 1
ATOM 657 C CA . GLU A 1 79 ? -8.021 5.003 8.054 1.00 88.50 79 GLU A CA 1
ATOM 658 C C . GLU A 1 79 ? -6.872 5.892 7.566 1.00 88.50 79 GLU A C 1
ATOM 660 O O . GLU A 1 79 ? -6.926 6.413 6.456 1.00 88.50 79 GLU A O 1
ATOM 665 N N . LYS A 1 80 ? -5.789 6.023 8.345 1.00 89.81 80 LYS A N 1
ATOM 666 C CA . LYS A 1 80 ? -4.607 6.790 7.911 1.00 89.81 80 LYS A 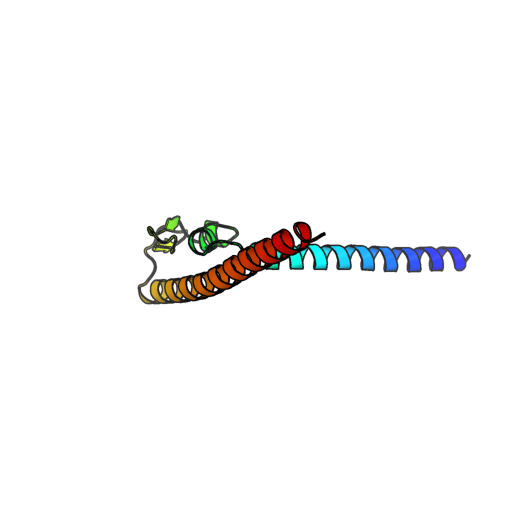CA 1
ATOM 667 C C . LYS A 1 80 ? -3.929 6.186 6.680 1.00 89.81 80 LYS A C 1
ATOM 669 O O . LYS A 1 80 ? -3.462 6.924 5.810 1.00 89.81 80 LYS A O 1
ATOM 674 N N . LEU A 1 81 ? -3.843 4.856 6.614 1.00 86.88 81 LEU A N 1
ATOM 675 C CA . LEU A 1 81 ? -3.305 4.157 5.443 1.00 86.88 81 LEU A CA 1
ATOM 676 C C . LEU A 1 81 ? -4.186 4.396 4.213 1.00 86.88 81 LEU A C 1
ATOM 678 O O . LEU A 1 81 ? -3.662 4.731 3.153 1.00 86.88 81 LEU A O 1
ATOM 682 N N . TYR A 1 82 ? -5.506 4.310 4.384 1.00 88.38 82 TYR A N 1
ATOM 683 C CA . TYR A 1 82 ? -6.483 4.603 3.341 1.00 88.38 82 TYR A CA 1
ATOM 684 C C . TYR A 1 82 ? -6.337 6.034 2.812 1.00 88.38 82 TYR A C 1
ATOM 686 O O . TYR A 1 82 ? -6.223 6.234 1.607 1.00 88.38 82 TYR A O 1
ATOM 694 N N . GLU A 1 83 ? -6.274 7.031 3.698 1.00 89.00 83 GLU A N 1
ATOM 695 C CA . GLU A 1 83 ? -6.136 8.441 3.314 1.00 89.00 83 GLU A CA 1
ATOM 696 C C . GLU A 1 83 ? -4.825 8.701 2.550 1.00 89.00 83 GLU A C 1
ATOM 698 O O . GLU A 1 83 ? -4.805 9.406 1.540 1.00 89.00 83 GLU A O 1
ATOM 703 N N . THR A 1 84 ? -3.728 8.080 2.991 1.00 88.00 84 THR A N 1
ATOM 704 C CA . THR A 1 84 ? -2.428 8.168 2.308 1.00 88.00 84 THR A CA 1
ATOM 705 C C . THR A 1 84 ? -2.508 7.570 0.903 1.00 88.00 84 THR A C 1
ATOM 707 O O . THR A 1 84 ? -2.052 8.184 -0.062 1.00 88.00 84 THR A O 1
ATOM 710 N N . GLN A 1 85 ? -3.124 6.391 0.770 1.00 85.31 85 GLN A N 1
ATOM 711 C CA . GLN A 1 85 ? -3.314 5.744 -0.524 1.00 85.31 85 GLN A CA 1
ATOM 712 C C . GLN A 1 85 ? -4.236 6.560 -1.435 1.00 85.31 85 GLN A C 1
ATOM 714 O O . GLN A 1 85 ? -3.959 6.667 -2.625 1.00 85.31 85 GLN A O 1
ATOM 719 N N . GLN A 1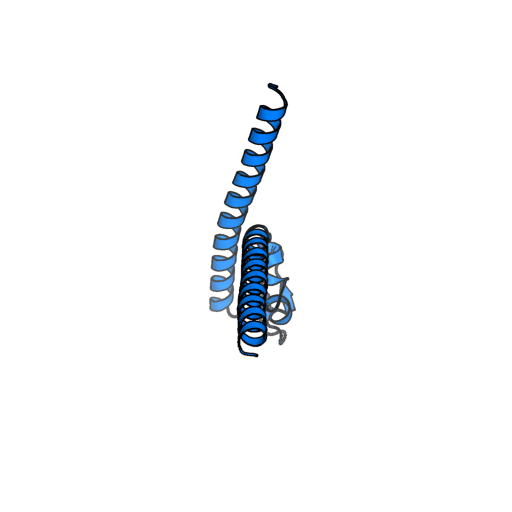 86 ? -5.294 7.166 -0.894 1.00 87.25 86 GLN A N 1
ATOM 720 C CA . GLN A 1 86 ? -6.224 7.999 -1.652 1.00 87.25 86 GLN A CA 1
ATOM 721 C C . GLN A 1 86 ? -5.513 9.192 -2.294 1.00 87.25 86 GLN A C 1
ATOM 723 O O . GLN A 1 86 ? -5.674 9.409 -3.491 1.00 87.25 86 GLN A O 1
ATOM 728 N N . ARG A 1 87 ? -4.672 9.911 -1.539 1.00 86.69 87 ARG A N 1
ATOM 729 C CA . ARG A 1 87 ? -3.886 11.036 -2.076 1.00 86.69 87 ARG A CA 1
ATOM 730 C C . ARG A 1 87 ? -2.916 10.586 -3.169 1.00 86.69 87 ARG A C 1
ATOM 732 O O . ARG A 1 87 ? -2.809 11.235 -4.205 1.00 86.69 87 ARG A O 1
ATOM 739 N N . ASN A 1 88 ? -2.242 9.453 -2.965 1.00 83.38 88 ASN A N 1
ATOM 740 C CA . ASN A 1 88 ? -1.340 8.886 -3.970 1.00 83.38 88 ASN A CA 1
ATOM 741 C C . ASN A 1 88 ? -2.095 8.479 -5.245 1.00 83.38 88 ASN A C 1
ATOM 743 O O . ASN A 1 88 ? -1.630 8.749 -6.350 1.00 83.38 88 ASN A O 1
ATOM 747 N N . TYR A 1 89 ? -3.257 7.839 -5.094 1.00 85.50 89 TYR A N 1
ATOM 748 C CA . TYR A 1 89 ? -4.103 7.426 -6.210 1.00 85.50 89 TYR A CA 1
ATOM 749 C C . TYR A 1 89 ? -4.625 8.635 -6.986 1.00 85.50 89 TYR A C 1
ATOM 751 O O . TYR A 1 89 ? -4.569 8.634 -8.210 1.00 85.50 89 TYR A O 1
ATOM 759 N N . GLU A 1 90 ? -5.069 9.682 -6.292 1.00 86.19 90 GLU A N 1
ATOM 760 C CA . GLU A 1 90 ? -5.537 10.924 -6.906 1.00 86.19 90 GLU A CA 1
ATOM 761 C C . GLU A 1 90 ? -4.433 11.601 -7.725 1.00 86.19 90 GLU A C 1
ATOM 763 O O . GLU A 1 90 ? -4.656 11.937 -8.886 1.00 86.19 90 GLU A O 1
ATOM 768 N N . GLN A 1 91 ? -3.218 11.707 -7.177 1.00 85.19 91 GLN A N 1
ATOM 769 C CA . GLN A 1 91 ? -2.063 12.240 -7.906 1.00 85.19 91 GLN A CA 1
ATOM 770 C C . GLN A 1 91 ? -1.734 11.409 -9.148 1.00 85.19 91 GLN A C 1
ATOM 772 O O . GLN A 1 91 ? -1.543 11.961 -10.227 1.00 85.19 91 GLN A O 1
ATOM 777 N N . VAL A 1 92 ? -1.701 10.080 -9.027 1.00 84.12 92 VAL A N 1
ATOM 778 C CA . VAL A 1 92 ? -1.411 9.184 -10.158 1.00 84.12 92 VAL A CA 1
ATOM 779 C C . VAL A 1 92 ? -2.514 9.248 -11.213 1.00 84.12 92 VAL A C 1
ATOM 781 O O . VAL A 1 92 ? -2.223 9.281 -12.406 1.00 84.12 92 VAL A O 1
ATOM 784 N N . HIS A 1 93 ? -3.776 9.278 -10.793 1.00 83.81 93 HIS A N 1
ATOM 785 C CA . HIS A 1 93 ? -4.922 9.406 -11.684 1.00 83.81 93 HIS A CA 1
ATOM 786 C C . HIS A 1 93 ? -4.882 10.738 -12.440 1.00 83.81 93 HIS A C 1
ATOM 788 O O . HIS A 1 93 ? -5.081 10.761 -13.655 1.00 83.81 93 HIS A O 1
ATOM 794 N N . PHE A 1 94 ? -4.563 11.829 -11.739 1.00 84.50 94 PHE A N 1
ATOM 795 C CA . PHE A 1 94 ? -4.371 13.147 -12.330 1.00 84.50 94 PHE A CA 1
ATOM 796 C C . PHE A 1 94 ? -3.223 13.120 -13.345 1.00 84.50 94 PHE A C 1
ATOM 798 O O . PHE A 1 94 ? -3.447 13.394 -14.517 1.00 84.50 94 PHE A O 1
ATOM 805 N N . GLU A 1 95 ? -2.028 12.675 -12.961 1.00 82.31 95 GLU A N 1
ATOM 806 C CA . GLU A 1 95 ? -0.878 12.546 -13.868 1.00 82.31 95 GLU A CA 1
ATOM 807 C C . GLU A 1 95 ? -1.208 11.737 -15.133 1.00 82.31 95 GLU A C 1
ATOM 809 O O . GLU A 1 95 ? -0.893 12.160 -16.244 1.00 82.31 95 GLU A O 1
ATOM 814 N N . ILE A 1 96 ? -1.912 10.608 -15.005 1.00 80.56 96 ILE A N 1
ATOM 815 C CA . ILE A 1 96 ? -2.342 9.797 -16.155 1.00 80.56 96 ILE A CA 1
ATOM 816 C C . ILE A 1 96 ? -3.324 10.568 -17.043 1.00 80.56 96 ILE A C 1
ATOM 818 O O . ILE A 1 96 ? -3.184 10.559 -18.269 1.00 80.56 96 ILE A O 1
ATOM 822 N N . PHE A 1 97 ? -4.314 11.233 -16.446 1.00 82.94 97 PHE A N 1
ATOM 823 C CA . PHE A 1 97 ? -5.301 12.024 -17.175 1.00 82.94 97 PHE A CA 1
ATOM 824 C C . PHE A 1 97 ? -4.641 13.175 -17.948 1.00 82.94 97 PHE A C 1
ATOM 826 O O . PHE A 1 97 ? -4.923 13.374 -19.132 1.00 82.94 97 PHE A O 1
ATOM 833 N N . PHE A 1 98 ? -3.704 13.887 -17.318 1.00 83.50 98 PHE A N 1
ATOM 834 C CA . PHE A 1 98 ? -2.959 14.976 -17.949 1.00 83.50 98 PHE A CA 1
ATOM 835 C C . PHE A 1 98 ? -1.994 14.470 -19.019 1.00 83.50 98 PHE A C 1
ATOM 837 O O . PHE A 1 98 ? -1.977 15.020 -20.119 1.00 83.50 98 PHE A O 1
ATOM 844 N N . ALA A 1 99 ? -1.255 13.390 -18.767 1.00 79.12 99 ALA A N 1
ATOM 845 C CA . ALA A 1 99 ? -0.385 12.771 -19.764 1.00 79.12 99 ALA A CA 1
ATOM 846 C C . ALA A 1 99 ? -1.170 12.307 -21.003 1.00 79.12 99 ALA A C 1
ATOM 848 O O . ALA A 1 99 ? -0.722 12.516 -22.132 1.00 79.12 99 ALA A O 1
ATOM 849 N N . SER A 1 100 ? -2.364 11.738 -20.804 1.00 75.81 100 SER A N 1
ATOM 850 C CA . SER A 1 100 ? -3.272 11.352 -21.890 1.00 75.81 100 SER A CA 1
ATOM 851 C C . SER A 1 100 ? -3.753 12.570 -22.685 1.00 75.81 100 SER A C 1
ATOM 853 O O . SER A 1 100 ? -3.679 12.584 -23.913 1.00 75.81 100 SER A O 1
ATOM 855 N N . ARG A 1 101 ? -4.158 13.648 -22.001 1.00 78.50 101 ARG A N 1
ATOM 856 C CA . ARG A 1 101 ? -4.604 14.889 -22.652 1.00 78.50 101 ARG A CA 1
ATOM 857 C C . ARG A 1 101 ? -3.486 15.584 -23.436 1.00 78.50 101 ARG A C 1
ATOM 859 O O . ARG A 1 101 ? -3.740 16.094 -24.524 1.00 78.50 101 ARG A O 1
ATOM 866 N N . ILE A 1 102 ? -2.259 15.588 -22.912 1.00 76.50 102 ILE A N 1
ATOM 867 C CA . ILE A 1 102 ? -1.076 16.160 -23.577 1.00 76.50 102 ILE A CA 1
ATOM 868 C C . ILE A 1 102 ? -0.654 15.314 -24.787 1.00 76.50 102 ILE A C 1
ATOM 870 O O . ILE A 1 102 ? -0.204 15.861 -25.794 1.00 76.50 102 ILE A O 1
ATOM 874 N N . SER A 1 103 ? -0.773 13.985 -24.720 1.00 71.88 103 SER A N 1
ATOM 875 C CA . SER A 1 103 ? -0.469 13.137 -25.879 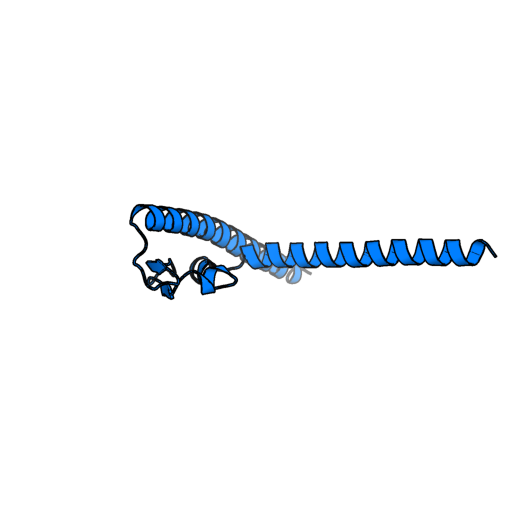1.00 71.88 103 SER A CA 1
ATOM 876 C C . SER A 1 103 ? -1.515 13.324 -26.983 1.00 71.88 103 SER A C 1
ATOM 878 O O . SER A 1 103 ? -1.145 13.541 -28.136 1.00 71.88 103 SER A O 1
ATOM 880 N N . ALA A 1 104 ? -2.803 13.360 -26.621 1.00 67.62 104 ALA A N 1
ATOM 881 C CA . ALA A 1 104 ? -3.907 13.597 -27.546 1.00 67.62 104 ALA A CA 1
ATOM 882 C C . ALA A 1 104 ? -3.809 14.970 -28.231 1.00 67.62 104 ALA A C 1
ATOM 884 O O . ALA A 1 104 ? -4.064 15.075 -29.430 1.00 67.62 104 ALA A O 1
ATOM 885 N N . SER A 1 105 ? -3.373 16.014 -27.516 1.00 63.56 105 SER A N 1
ATOM 886 C CA . SER A 1 105 ? -3.173 17.336 -28.118 1.00 63.56 105 SER A CA 1
ATOM 887 C C . SER A 1 105 ? -1.995 17.371 -29.095 1.00 63.56 105 SER A C 1
ATOM 889 O O . SER A 1 105 ? -2.118 17.968 -30.157 1.00 63.56 105 SER A O 1
ATOM 891 N N . LYS A 1 106 ? -0.882 16.681 -28.810 1.00 62.00 106 LYS A N 1
ATOM 892 C CA . LYS A 1 106 ? 0.257 16.581 -29.745 1.00 62.00 106 LYS A CA 1
ATOM 893 C C . LYS A 1 106 ? -0.077 15.813 -31.026 1.00 62.00 106 LYS A C 1
ATOM 895 O O . LYS A 1 106 ? 0.498 16.116 -32.066 1.00 62.00 106 LYS A O 1
ATOM 900 N N . ILE A 1 107 ? -0.983 14.838 -30.953 1.00 64.06 107 ILE A N 1
ATOM 901 C CA . ILE A 1 107 ? -1.448 14.058 -32.112 1.00 64.06 107 ILE A CA 1
ATOM 902 C C . ILE A 1 107 ? -2.338 14.906 -33.034 1.00 64.06 107 ILE A C 1
ATOM 904 O O . ILE A 1 107 ? -2.340 14.684 -34.235 1.00 64.06 107 ILE A O 1
ATOM 908 N N . SER A 1 108 ? -3.048 15.904 -32.498 1.00 57.91 108 SER A N 1
ATOM 909 C CA . SER A 1 108 ? -3.951 16.762 -33.279 1.00 57.91 108 SER A CA 1
ATOM 910 C C . SER A 1 108 ? -3.268 17.951 -33.978 1.00 57.91 108 SER A C 1
ATOM 912 O O . SER A 1 108 ? -3.928 18.633 -34.757 1.00 57.91 108 SER A O 1
ATOM 914 N N . ILE A 1 109 ? -1.995 18.247 -33.682 1.00 58.94 109 ILE A N 1
ATOM 915 C CA . ILE A 1 109 ? -1.258 19.416 -34.221 1.00 58.94 109 ILE A CA 1
ATOM 916 C C . ILE A 1 109 ? -0.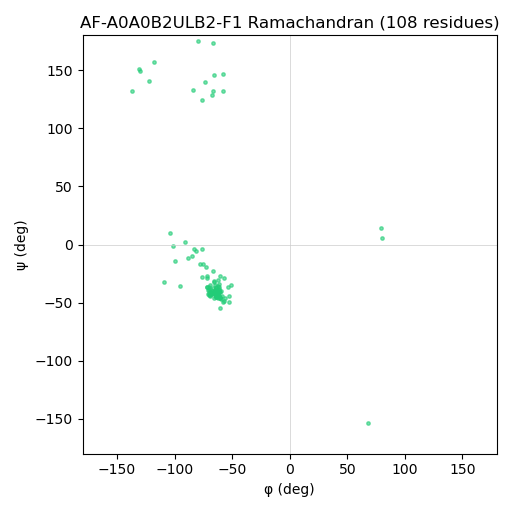270 18.991 -35.335 1.00 58.94 109 ILE A C 1
ATOM 918 O O . ILE A 1 109 ? 0.571 19.775 -35.764 1.00 58.94 109 ILE A O 1
ATOM 922 N N . LYS A 1 110 ? -0.340 17.744 -35.813 1.00 53.12 110 LYS A N 1
ATOM 923 C CA . LYS A 1 110 ? 0.545 17.195 -36.847 1.00 53.12 110 LYS A CA 1
ATOM 924 C C . LYS A 1 110 ? -0.267 16.662 -38.016 1.00 53.12 110 LYS A C 1
ATOM 926 O O . LYS A 1 110 ? 0.222 16.815 -39.153 1.00 53.12 110 LYS A O 1
#

Foldseek 3Di:
DVVVVVVVVVVVVVVVVVVVVVVVVVVVVVVLVLLQDQLLCNCCDDPSVCQADDADPSNFGQAGNVRHGDDPVVSVVSVVVSVVSNVSNVVSVVVVVVVVVVVVVVVVVD

pLDDT: mean 75.13, std 10.24, range [53.12, 89.81]

Organism: Toxocara canis (NCBI:txid6265)

Secondary structure (DSSP, 8-state):
-HHHHHHHHHHHHHHHHHHHHHHHHHHHHHHHHHHTS-HHHHTTSGGGGGGEEEE-TTS-EEEETTSPBPPHHHHHHHHHHHHHHHHHHHHHHHHHHHHHHHHHHHHTT-

Radius of gyration: 22.64 Å; Cα contacts (8 Å, |Δi|>4): 72; chains: 1; bounding box: 56×49×55 Å